Protein 2OVG (pdb70)

Sequence (58 aa):
QRRITLKDDYAMMRRRFGQTKTAKDLGVYPSSSINQQAIHAGRKIFLTINADGSVYAEEEVKPFPS

GO terms:
  GO:0032897 negative regulation of viral transcription (P, IDA)
  GO:0098689 latency-replication decision (P, IDA)
  GO:0045892 negative regulation of DNA-templated transcription (P, IMP)
  GO:0001046 core promoter sequence-specific DNA binding (F, IDA)
  GO:0003677 DNA binding (F, IDA)
  GO:0042803 protein homodimerization activity (F, IDA)
  GO:0009411 response to UV (P, IMP)
  GO:0019046 release from viral latency (P, IMP)
  GO:0032897 negative regulation of viral transcription (P, IMP)

CATH classification: 3.30.240.10

Structure (mmCIF, N/CA/C/O backbone):
data_2OVG
#
_entry.id   2OVG
#
_cell.length_a   50.524
_cell.length_b   50.524
_cell.length_c   48.148
_cell.angle_alpha   90.000
_cell.angle_beta   90.000
_cell.angle_gamma   120.000
#
_symmetry.space_group_name_H-M   'P 32 2 1'
#
loop_
_entity.id
_entity.type
_entity.pdbx_description
1 polymer 'Phage lambda Cro'
2 non-polymer 'SULFATE ION'
3 non-polymer '4-(2-HYDROXYETHYL)-1-PIPERAZINE ETHANESULFONIC ACID'
4 water water
#
loop_
_atom_site.group_PDB
_atom_site.id
_atom_site.type_symbol
_atom_site.label_atom_id
_atom_site.label_alt_id
_atom_site.label_comp_id
_atom_site.label_asym_id
_atom_site.label_entity_id
_atom_site.label_seq_id
_atom_site.pdbx_PDB_ins_code
_atom_site.Cartn_x
_atom_site.Cartn_y
_atom_site.Cartn_z
_atom_site.occupancy
_atom_site.B_iso_or_equiv
_atom_site.auth_seq_id
_atom_site.auth_comp_id
_atom_site.auth_asym_id
_atom_site.auth_atom_id
_atom_site.pdbx_PDB_model_num
ATOM 1 N N . GLN A 1 3 ? 0.042 10.379 2.573 1.00 36.20 3 GLN A N 1
ATOM 2 C CA . GLN A 1 3 ? -0.340 10.879 1.225 0.50 33.97 3 GLN A CA 1
ATOM 3 C C . GLN A 1 3 ? -1.169 12.146 1.437 1.00 32.49 3 GLN A C 1
ATOM 4 O O . GLN A 1 3 ? -0.822 12.961 2.290 1.00 34.16 3 GLN A O 1
ATOM 10 N N . ARG A 1 4 ? -2.248 12.331 0.679 1.00 28.53 4 ARG A N 1
ATOM 11 C CA A ARG A 1 4 ? -3.103 13.486 0.874 0.50 25.97 4 ARG A CA 1
ATOM 12 C CA B ARG A 1 4 ? -3.130 13.474 0.863 0.50 25.72 4 ARG A CA 1
ATOM 13 C C . ARG A 1 4 ? -3.922 13.286 2.152 1.00 23.60 4 ARG A C 1
ATOM 14 O O . ARG A 1 4 ? -4.275 12.160 2.507 1.00 24.60 4 ARG A O 1
ATOM 29 N N . ILE A 1 5 ? -4.195 14.386 2.846 1.00 15.00 5 ILE A N 1
ATOM 30 C CA . ILE A 1 5 ? -4.990 14.382 4.067 1.00 13.89 5 ILE A CA 1
ATOM 31 C C . ILE A 1 5 ? -6.249 15.211 3.806 1.00 9.91 5 ILE A C 1
ATOM 32 O O . ILE A 1 5 ? -6.168 16.255 3.176 1.00 10.94 5 ILE A O 1
ATOM 37 N N . THR A 1 6 ? -7.403 14.786 4.297 1.00 9.52 6 THR A N 1
ATOM 38 C CA . THR A 1 6 ? -8.578 15.613 4.128 1.00 9.23 6 THR A CA 1
ATOM 39 C C . THR A 1 6 ? -8.445 16.903 4.939 1.00 8.09 6 THR A C 1
ATOM 40 O O . THR A 1 6 ? -7.783 16.937 5.990 1.00 8.72 6 THR A O 1
ATOM 44 N N . LEU A 1 7 ? -9.081 17.963 4.456 1.00 7.71 7 LEU A N 1
ATOM 45 C CA . LEU A 1 7 ? -9.082 19.230 5.170 1.00 7.21 7 LEU A CA 1
ATOM 46 C C . LEU A 1 7 ? -9.575 19.053 6.617 1.00 8.23 7 LEU A C 1
ATOM 47 O O . LEU A 1 7 ? -8.954 19.552 7.564 1.00 8.06 7 LEU A O 1
ATOM 52 N N . LYS A 1 8 ? -10.661 18.302 6.786 1.00 8.42 8 LYS A N 1
ATOM 53 C CA . LYS A 1 8 ? -11.204 18.046 8.119 1.00 9.98 8 LYS A CA 1
ATOM 54 C C . LYS A 1 8 ? -10.169 17.362 9.004 1.00 8.55 8 LYS A C 1
ATOM 55 O O . LYS A 1 8 ? -9.941 17.764 10.144 1.00 8.85 8 LYS A O 1
ATOM 61 N N . ASP A 1 9 ? -9.548 16.295 8.512 1.00 8.79 9 ASP A N 1
ATOM 62 C CA A ASP A 1 9 ? -8.560 15.587 9.348 0.66 9.21 9 ASP A CA 1
ATOM 63 C CA B ASP A 1 9 ? -8.556 15.570 9.310 0.33 9.56 9 ASP A CA 1
ATOM 64 C C . ASP A 1 9 ? -7.369 16.461 9.672 1.00 8.35 9 ASP A C 1
ATOM 65 O O . ASP A 1 9 ? -6.843 16.407 10.792 1.00 8.92 9 ASP A O 1
ATOM 74 N N . TYR A 1 10 ? -6.936 17.269 8.708 1.00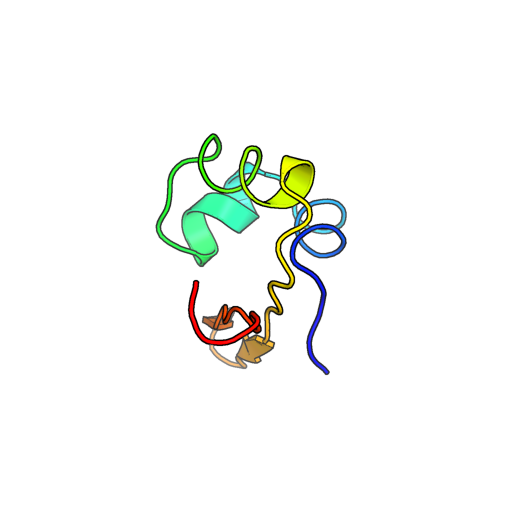 7.10 10 TYR A N 1
ATOM 75 C CA . TYR A 1 10 ? -5.815 18.172 8.929 1.00 6.84 10 TYR A CA 1
ATOM 76 C C . TYR A 1 10 ? -6.138 19.168 10.022 1.00 6.87 10 TYR A C 1
ATOM 77 O O . TYR A 1 10 ? -5.326 19.383 10.930 1.00 7.67 10 TYR A O 1
ATOM 86 N N . ALA A 1 11 ? -7.319 19.774 9.933 1.00 6.93 11 ALA A N 1
ATOM 87 C CA . ALA A 1 11 ? -7.690 20.774 10.937 1.00 7.06 11 ALA A CA 1
ATOM 88 C C . ALA A 1 11 ? -7.802 20.142 12.320 1.00 7.96 11 ALA A C 1
ATOM 89 O O . ALA A 1 11 ? -7.461 20.756 13.337 1.00 8.20 11 ALA A O 1
ATOM 91 N N . MET A 1 12 ? -8.307 18.916 12.382 1.00 7.82 12 MET A N 1
ATOM 92 C CA A MET A 1 12 ? -8.404 18.220 13.669 0.66 9.15 12 MET A CA 1
ATOM 93 C CA B MET A 1 12 ? -8.414 18.224 13.659 0.33 8.65 12 MET A CA 1
ATOM 94 C C . MET A 1 12 ? -7.024 17.973 14.269 1.00 8.98 12 MET A C 1
ATOM 95 O O . MET A 1 12 ? -6.831 18.108 15.476 1.00 10.38 12 MET A O 1
ATOM 104 N N . ARG A 1 13 ? -6.065 17.602 13.419 1.00 8.49 13 ARG A N 1
ATOM 105 C CA A ARG A 1 13 ? -4.711 17.248 13.844 0.33 8.95 13 ARG A CA 1
ATOM 106 C CA B ARG A 1 13 ? -4.722 17.249 13.873 0.33 9.58 13 ARG A CA 1
ATOM 107 C CA C ARG A 1 13 ? -4.730 17.246 13.914 0.33 9.21 13 ARG A CA 1
ATOM 108 C C . ARG A 1 13 ? -3.875 18.473 14.231 1.00 8.69 13 ARG A C 1
ATOM 109 O O . ARG A 1 13 ? -3.175 18.481 15.237 1.00 12.26 13 ARG A O 1
ATOM 131 N N . PHE A 1 14 ? -3.922 19.499 13.391 1.00 6.98 14 PHE A N 1
ATOM 132 C CA . PHE A 1 14 ? -3.014 20.642 13.505 1.00 7.76 14 PHE A CA 1
ATOM 133 C C . PHE A 1 14 ? -3.644 21.904 14.041 1.00 8.13 14 PHE A C 1
ATOM 134 O O . PHE A 1 14 ? -2.917 22.839 14.396 1.00 8.69 14 PHE A O 1
ATOM 142 N N . GLY A 1 15 ? -4.972 21.937 14.098 1.00 7.93 15 GLY A N 1
ATOM 143 C CA . GLY A 1 15 ? -5.705 23.070 14.651 1.00 7.75 15 GLY A CA 1
ATOM 144 C C . GLY A 1 15 ? -6.131 24.077 13.600 1.00 5.19 15 GLY A C 1
ATOM 145 O O . GLY A 1 15 ? -5.521 24.178 12.514 1.00 7.04 15 GLY A O 1
ATOM 146 N N . GLN A 1 16 ? -7.158 24.843 13.917 1.00 6.02 16 GLN A N 1
ATOM 147 C CA . GLN A 1 16 ? -7.691 25.826 12.992 1.00 6.67 16 GLN A CA 1
ATOM 148 C C . GLN A 1 16 ? -6.708 26.943 12.618 1.00 6.19 16 GLN A C 1
ATOM 149 O O . GLN A 1 16 ? -6.622 27.334 11.455 1.00 7.16 16 GLN A O 1
ATOM 155 N N . THR A 1 17 ? -5.936 27.444 13.573 1.00 6.48 17 THR A N 1
ATOM 156 C CA . THR A 1 17 ? -4.978 28.509 13.272 1.00 5.66 17 THR A CA 1
ATOM 157 C C . THR A 1 17 ? -3.947 28.057 12.263 1.00 6.64 17 THR A C 1
ATOM 158 O O . THR A 1 17 ? -3.697 28.744 11.272 1.00 6.78 17 THR A O 1
ATOM 162 N N . LYS A 1 18 ? -3.307 26.932 12.542 1.00 5.87 18 LYS A N 1
ATOM 163 C CA . LYS A 1 18 ? -2.259 26.451 11.665 1.00 5.72 18 LYS A CA 1
ATOM 164 C C . LYS A 1 18 ? -2.813 26.116 10.271 1.00 5.81 18 LYS A C 1
ATOM 165 O O . LYS A 1 18 ? -2.179 26.390 9.247 1.00 6.82 18 LYS A O 1
ATOM 171 N N . THR A 1 19 ? -3.995 25.518 10.246 1.00 6.13 19 THR A N 1
ATOM 172 C CA . THR A 1 19 ? -4.600 25.195 8.971 1.00 4.91 19 THR A CA 1
ATOM 173 C C . THR A 1 19 ? -4.842 26.467 8.146 1.00 5.94 19 THR A C 1
ATOM 174 O O . THR A 1 19 ? -4.529 26.500 6.950 1.00 7.07 19 THR A O 1
ATOM 178 N N . ALA A 1 20 ? -5.436 27.481 8.775 1.00 6.33 20 ALA A N 1
ATOM 179 C CA . ALA A 1 20 ? -5.698 28.753 8.119 1.00 6.37 20 ALA A CA 1
ATOM 180 C C . ALA A 1 20 ? -4.419 29.394 7.595 1.00 6.22 20 ALA A C 1
ATOM 181 O O . ALA A 1 20 ? -4.334 29.781 6.410 1.00 7.59 20 ALA A O 1
ATOM 183 N N . LYS A 1 21 ? -3.413 29.497 8.450 1.00 6.38 21 LYS A N 1
ATOM 184 C CA . LYS A 1 21 ? -2.164 30.124 8.028 1.00 7.39 21 LYS A CA 1
ATOM 185 C C . LYS A 1 21 ? -1.435 29.312 6.941 1.00 7.64 21 LYS A C 1
ATOM 186 O O . LYS A 1 21 ? -0.909 29.881 5.983 1.00 8.48 21 LYS A O 1
ATOM 192 N N . ASP A 1 22 ? -1.464 27.983 7.047 1.00 6.54 22 ASP A N 1
ATOM 193 C CA . ASP A 1 22 ? -0.834 27.155 6.031 1.00 6.42 22 ASP A CA 1
ATOM 194 C C . ASP A 1 22 ? -1.527 27.285 4.672 1.00 6.95 22 ASP A C 1
ATOM 195 O O . ASP A 1 22 ? -0.887 27.130 3.634 1.00 8.18 22 ASP A O 1
ATOM 200 N N . LEU A 1 23 ? -2.830 27.532 4.683 1.00 6.41 23 LEU A N 1
ATOM 201 C CA . LEU A 1 23 ? -3.608 27.631 3.451 1.00 6.20 23 LEU A CA 1
ATOM 202 C C . LEU A 1 23 ? -3.784 29.064 2.974 1.00 6.85 23 LEU A C 1
ATOM 203 O O . LEU A 1 23 ? -4.336 29.292 1.888 1.00 8.18 23 LEU A O 1
ATOM 208 N N . GLY A 1 24 ? -3.269 30.015 3.758 1.00 7.14 24 GLY A N 1
ATOM 209 C CA . GLY A 1 24 ? -3.375 31.428 3.397 1.00 7.45 24 GLY A CA 1
ATOM 210 C C . GLY A 1 24 ? -4.745 32.052 3.444 1.00 8.27 24 GLY A C 1
ATOM 211 O O . GLY A 1 24 ? -5.020 33.002 2.721 1.00 10.83 24 GLY A O 1
ATOM 212 N N . VAL A 1 25 ? -5.610 31.510 4.296 1.00 7.70 25 VAL A N 1
ATOM 213 C CA . VAL A 1 25 ? -6.982 31.977 4.443 1.00 8.70 25 VAL A CA 1
ATOM 214 C C . VAL A 1 25 ? -7.294 32.252 5.912 1.00 8.90 25 VAL A C 1
ATOM 215 O O . VAL A 1 25 ? -6.486 31.974 6.801 1.00 9.91 25 VAL A O 1
ATOM 219 N N . TYR A 1 26 ? -8.472 32.809 6.160 1.00 9.75 26 TYR A N 1
ATOM 220 C CA . TYR A 1 26 ? -8.969 33.041 7.505 1.00 9.46 26 TYR A CA 1
ATOM 221 C C . TYR A 1 26 ? -9.559 31.742 8.069 1.00 9.08 26 TYR A C 1
ATOM 222 O O . TYR A 1 26 ? -10.028 30.899 7.321 1.00 9.58 26 TYR A O 1
ATOM 231 N N . PRO A 1 27 ? -9.566 31.600 9.400 1.00 7.60 27 PRO A N 1
ATOM 232 C CA . PRO A 1 27 ? -10.221 30.424 9.972 1.00 8.06 27 PRO A CA 1
ATOM 233 C C . PRO A 1 27 ? -11.646 30.205 9.461 1.00 9.25 27 PRO A C 1
ATOM 234 O O . PRO A 1 27 ? -12.043 29.069 9.250 1.00 9.11 27 PRO A O 1
ATOM 238 N N . SER A 1 28 ? -12.410 31.278 9.253 1.00 8.02 28 SER A N 1
ATOM 239 C CA . SER A 1 28 ? -13.781 31.119 8.796 1.00 8.69 28 SER A CA 1
ATOM 240 C C . SER A 1 28 ? -13.845 30.370 7.473 1.00 9.88 28 SER A C 1
ATOM 241 O O . SER A 1 28 ? -14.818 29.632 7.212 1.00 10.39 28 SER A O 1
ATOM 244 N N . SER A 1 29 ? -12.835 30.559 6.622 1.00 8.79 29 SER A N 1
ATOM 245 C CA A SER A 1 29 ? -12.814 29.861 5.336 0.50 8.88 29 SER A CA 1
ATOM 246 C CA B SER A 1 29 ? -12.802 29.854 5.335 0.50 8.88 29 SER A CA 1
ATOM 247 C C . SER A 1 29 ? -12.632 28.355 5.511 1.00 7.81 29 SER A C 1
ATOM 248 O O . SER A 1 29 ? -13.277 27.559 4.837 1.00 8.19 29 SER A O 1
ATOM 253 N N . ILE A 1 30 ? -11.749 27.972 6.424 1.00 7.41 30 ILE A N 1
ATOM 254 C CA . ILE A 1 30 ? -11.571 26.572 6.780 1.00 6.94 30 ILE A CA 1
ATOM 255 C C . ILE A 1 30 ? -12.879 25.984 7.340 1.00 7.06 30 ILE A C 1
ATOM 256 O O . ILE A 1 30 ? -13.360 24.924 6.903 1.00 7.35 30 ILE A O 1
ATOM 261 N N . ASN A 1 31 ? -13.450 26.690 8.302 1.00 6.79 31 ASN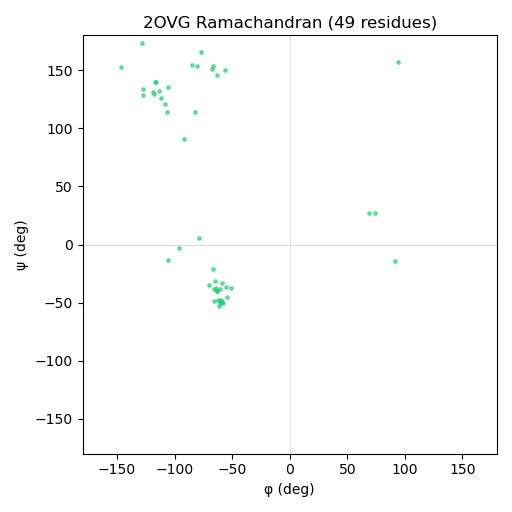 A N 1
ATOM 262 C CA . ASN A 1 31 ? -14.640 26.216 8.984 1.00 7.44 31 ASN A CA 1
ATOM 263 C C . ASN A 1 31 ? -15.782 26.011 7.983 1.00 7.01 31 ASN A C 1
ATOM 264 O O . ASN A 1 31 ? -16.474 24.994 8.001 1.00 7.18 31 ASN A O 1
ATOM 269 N N . GLN A 1 32 ? -15.986 27.011 7.126 1.00 7.18 32 GLN A N 1
ATOM 270 C CA A GLN A 1 32 ? -17.057 26.939 6.143 0.67 8.42 32 GLN A CA 1
ATOM 271 C CA B GLN A 1 32 ? -17.043 26.962 6.117 0.33 8.78 32 GLN A CA 1
ATOM 272 C C . GLN A 1 32 ? -16.861 25.785 5.164 1.00 7.72 32 GLN A C 1
ATOM 273 O O . GLN A 1 32 ? -17.831 25.110 4.810 1.00 8.14 32 GLN A O 1
ATOM 284 N N . ALA A 1 33 ? -15.623 25.548 4.741 1.00 7.82 33 ALA A N 1
ATOM 285 C CA . ALA A 1 33 ? -15.357 24.482 3.758 1.00 7.86 33 ALA A CA 1
ATOM 286 C C . ALA A 1 33 ? -15.541 23.097 4.356 1.00 7.17 33 ALA A C 1
ATOM 287 O O . ALA A 1 33 ? -16.031 22.169 3.689 1.00 9.31 33 ALA A O 1
ATOM 289 N N . ILE A 1 34 ? -15.188 22.962 5.626 1.00 6.59 34 ILE A N 1
ATOM 290 C CA . ILE A 1 34 ? -15.440 21.714 6.348 1.00 6.57 34 ILE A CA 1
ATOM 291 C C . ILE A 1 34 ? -16.938 21.459 6.502 1.00 6.67 34 ILE A C 1
ATOM 292 O O . ILE A 1 34 ? -17.435 20.379 6.162 1.00 8.72 34 ILE A O 1
ATOM 297 N N . HIS A 1 35 ? -17.673 22.470 6.953 1.00 6.97 35 HIS A N 1
ATOM 298 C CA . HIS A 1 35 ? -19.101 22.311 7.079 1.00 7.11 35 HIS A CA 1
ATOM 299 C C . HIS A 1 35 ? -19.783 22.001 5.742 1.00 7.38 35 HIS A C 1
ATOM 300 O O . HIS A 1 35 ? -20.726 21.204 5.686 1.00 8.63 35 HIS A O 1
ATOM 307 N N . ALA A 1 36 ? -19.309 22.630 4.672 1.00 7.39 36 ALA A N 1
ATOM 308 C CA . ALA A 1 36 ? -19.928 22.467 3.345 1.00 9.15 36 ALA A CA 1
ATOM 309 C C . ALA A 1 36 ? -19.739 21.047 2.828 1.00 9.85 36 ALA A C 1
ATOM 310 O O . ALA A 1 36 ? -20.456 20.600 1.930 1.00 12.58 36 ALA A O 1
ATOM 312 N N . GLY A 1 37 ? -18.757 20.340 3.365 1.00 9.50 37 GLY A N 1
ATOM 313 C CA . GLY A 1 37 ? -18.421 18.994 2.920 1.00 9.82 37 GLY A CA 1
ATOM 314 C C . GLY A 1 37 ? -17.716 18.982 1.575 1.00 10.54 37 GLY A C 1
ATOM 315 O O . GLY A 1 37 ? -17.784 18.004 0.824 1.00 12.32 37 GLY A O 1
ATOM 316 N N . ARG A 1 38 ? -17.033 20.080 1.284 1.00 8.52 38 ARG A N 1
ATOM 317 C CA . ARG A 1 38 ? -16.224 20.137 0.076 1.00 9.66 38 ARG A CA 1
ATOM 318 C C . ARG A 1 38 ? -15.093 19.101 0.146 1.00 8.10 38 ARG A C 1
ATOM 319 O O . ARG A 1 38 ? -14.562 18.803 1.235 1.00 10.22 38 ARG A O 1
ATOM 327 N N . LYS A 1 39 ? -14.737 18.535 -0.999 1.00 8.78 39 LYS A N 1
ATOM 328 C CA . LYS A 1 39 ? -13.730 17.503 -1.051 1.00 9.06 39 LYS A CA 1
ATOM 329 C C . LYS A 1 39 ? -12.375 18.181 -1.294 1.00 8.66 39 LYS A C 1
ATOM 330 O O . LYS A 1 39 ? -11.967 18.432 -2.440 1.00 9.75 39 LYS A O 1
ATOM 336 N N . ILE A 1 40 ? -11.719 18.510 -0.187 1.00 7.40 40 ILE A N 1
ATOM 337 C CA . ILE A 1 40 ? -10.465 19.258 -0.185 1.00 7.25 40 ILE A CA 1
ATOM 338 C C . ILE A 1 40 ? -9.391 18.395 0.442 1.00 8.08 40 ILE A C 1
ATOM 339 O O . ILE A 1 40 ? -9.575 17.838 1.520 1.00 8.27 40 ILE A O 1
ATOM 344 N N . PHE A 1 41 ? -8.268 18.318 -0.246 1.00 8.88 41 PHE A N 1
ATOM 345 C CA . PHE A 1 41 ? -7.186 17.421 0.107 1.00 8.35 41 PHE A CA 1
ATOM 346 C C . PHE A 1 41 ? -5.890 18.192 0.210 1.00 8.90 41 PHE A C 1
ATOM 347 O O . PHE A 1 41 ? -5.588 19.017 -0.661 1.00 9.45 41 PHE A O 1
ATOM 355 N N . LEU A 1 42 ? -5.153 17.930 1.288 1.00 8.37 42 LEU A N 1
ATOM 356 C CA . LEU A 1 42 ? -3.952 18.665 1.603 1.00 7.54 42 LEU A CA 1
ATOM 357 C C . LEU A 1 42 ? -2.729 17.760 1.496 1.00 7.83 42 LEU A C 1
ATOM 358 O O . LEU A 1 42 ? -2.734 16.634 2.017 1.00 10.06 42 LEU A O 1
ATOM 363 N N . THR A 1 43 ? -1.703 18.259 0.802 1.00 7.26 43 THR A N 1
ATOM 364 C CA . THR A 1 43 ? -0.413 17.603 0.697 1.00 8.07 43 THR A CA 1
ATOM 365 C C . THR A 1 43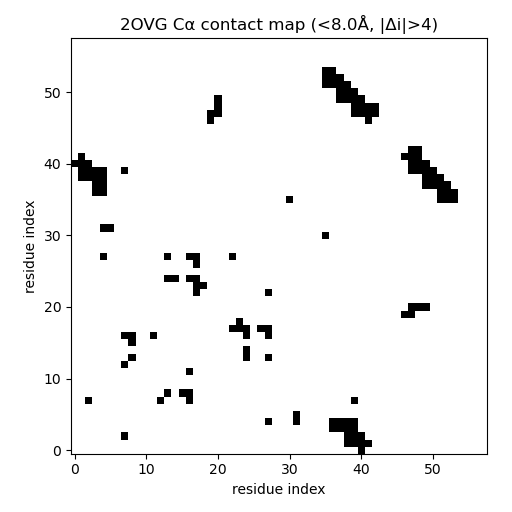 ? 0.591 18.398 1.520 1.00 7.21 43 THR A C 1
ATO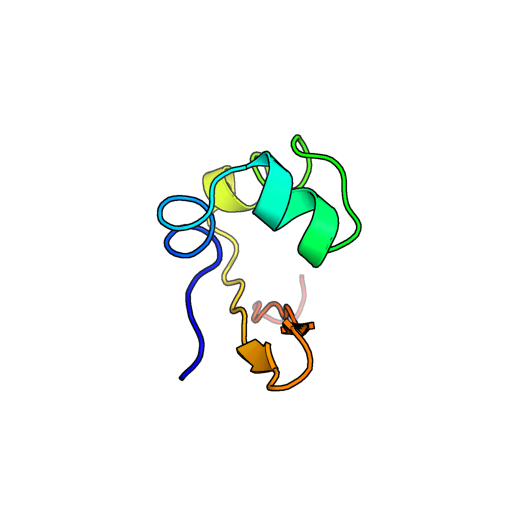M 366 O O . THR A 1 43 ? 0.754 19.599 1.299 1.00 8.07 43 THR A O 1
ATOM 370 N N . ILE A 1 44 ? 1.201 17.743 2.507 1.00 6.73 44 ILE A N 1
ATOM 371 C CA . ILE A 1 44 ? 2.260 18.355 3.306 1.00 6.40 44 ILE A CA 1
ATOM 372 C C . ILE A 1 44 ? 3.564 18.241 2.544 1.00 7.17 44 ILE A C 1
ATOM 373 O O . ILE A 1 44 ? 4.057 17.142 2.331 1.00 9.84 44 ILE A O 1
ATOM 378 N N . ASN A 1 45 ? 4.122 19.375 2.134 1.00 6.91 45 ASN A N 1
ATOM 379 C CA . ASN A 1 45 ? 5.384 19.398 1.413 1.00 7.02 45 ASN A CA 1
ATOM 380 C C . ASN A 1 45 ? 6.559 19.390 2.375 1.00 7.23 45 ASN A C 1
ATOM 381 O O . ASN A 1 45 ? 6.434 19.824 3.510 1.00 7.69 45 ASN A O 1
ATOM 386 N N . ALA A 1 46 ? 7.697 18.896 1.910 1.00 8.58 46 ALA A N 1
ATOM 387 C CA . ALA A 1 46 ? 8.906 18.784 2.744 1.00 8.26 46 ALA A CA 1
ATOM 388 C C . ALA A 1 46 ? 9.333 20.104 3.375 1.00 8.31 46 ALA A C 1
ATOM 389 O O . ALA A 1 46 ? 9.837 20.120 4.499 1.00 9.31 46 ALA A O 1
ATOM 391 N N . ASP A 1 47 ? 9.168 21.205 2.646 1.00 8.00 47 ASP A N 1
ATOM 392 C CA . ASP A 1 47 ? 9.556 22.516 3.139 1.00 8.38 47 ASP A CA 1
ATOM 393 C C . ASP A 1 47 ? 8.566 23.156 4.113 1.00 7.23 47 ASP A C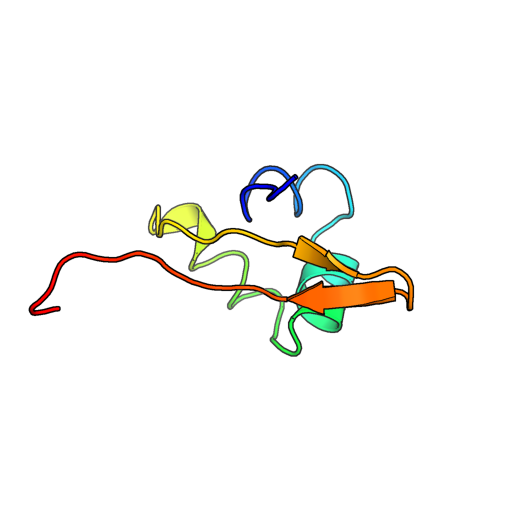 1
ATOM 394 O O . ASP A 1 47 ? 8.775 24.295 4.546 1.00 8.95 47 ASP A O 1
ATOM 399 N N . GLY A 1 48 ? 7.531 22.400 4.484 1.00 7.60 48 GLY A N 1
ATOM 400 C CA . GLY A 1 48 ? 6.527 22.844 5.441 1.00 7.10 48 GLY A CA 1
ATOM 401 C C . GLY A 1 48 ? 5.333 23.531 4.816 1.00 6.67 48 GLY A C 1
ATOM 402 O O . GLY A 1 48 ? 4.324 23.735 5.480 1.00 7.69 48 GLY A O 1
ATOM 403 N N . SER A 1 49 ? 5.445 23.920 3.548 1.00 7.11 49 SER A N 1
ATOM 404 C CA . SER A 1 49 ? 4.294 24.427 2.833 1.00 5.47 49 SER A CA 1
ATOM 405 C C . SER A 1 49 ? 3.279 23.306 2.654 1.00 6.19 49 SER A C 1
ATOM 406 O O . SER A 1 49 ? 3.623 22.124 2.684 1.00 6.97 49 SER A O 1
ATOM 409 N N . VAL A 1 50 ? 2.015 23.703 2.523 1.00 5.63 50 VAL A N 1
ATOM 410 C CA . VAL A 1 50 ? 0.897 22.746 2.409 1.00 6.07 50 VAL A CA 1
ATOM 411 C C . VAL A 1 50 ? 0.109 23.121 1.159 1.00 5.76 50 VAL A C 1
ATOM 412 O O . VAL A 1 50 ? -0.235 24.286 0.965 1.00 6.99 50 VAL A O 1
ATOM 416 N N . TYR A 1 51 ? -0.130 22.130 0.303 1.00 6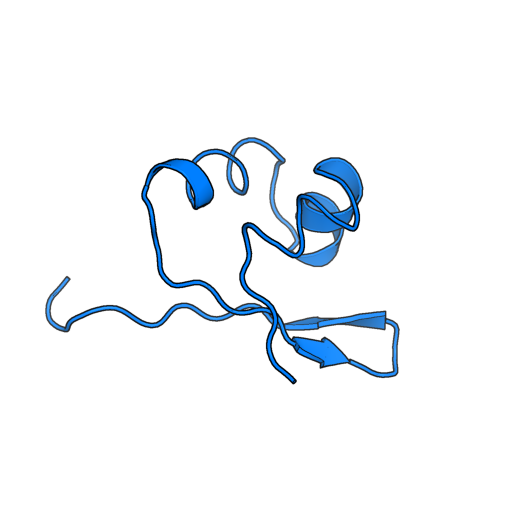.29 51 TYR A N 1
ATOM 417 C CA . TYR A 1 51 ? -0.819 22.333 -0.974 1.00 6.03 51 TYR A CA 1
ATOM 418 C C . TYR A 1 51 ? -2.220 21.761 -0.859 1.00 5.98 51 TYR A C 1
ATOM 419 O O . TYR A 1 51 ? -2.385 20.550 -0.680 1.00 6.40 51 TYR A O 1
ATOM 428 N N . ALA A 1 52 ? -3.214 22.650 -0.923 1.00 6.43 52 ALA A N 1
ATOM 429 C CA . ALA A 1 52 ? -4.612 22.252 -0.847 1.00 7.49 52 ALA A CA 1
ATOM 430 C C . ALA A 1 52 ? -5.278 22.325 -2.215 1.00 8.26 52 ALA A C 1
ATOM 431 O O . ALA A 1 52 ? -5.129 23.299 -2.956 1.00 8.30 52 ALA A O 1
ATOM 433 N N . GLU A 1 53 ? -6.036 21.289 -2.529 1.00 9.66 53 GLU A N 1
ATOM 434 C CA A GLU A 1 53 ? -6.810 21.273 -3.772 0.50 11.94 53 GLU A CA 1
ATOM 435 C CA B GLU A 1 53 ? -6.798 21.244 -3.774 0.50 10.17 53 GLU A CA 1
ATOM 436 C C . GLU A 1 53 ? -8.199 20.701 -3.523 1.00 10.06 53 GLU A C 1
ATOM 437 O O . GLU A 1 53 ? -8.427 19.984 -2.555 1.00 13.87 53 GLU A O 1
ATOM 448 N N . GLU A 1 54 ? -9.114 21.072 -4.391 1.00 9.09 54 GLU A N 1
ATOM 449 C CA . GLU A 1 54 ? -10.478 20.666 -4.288 1.00 8.95 54 GLU A CA 1
ATOM 450 C C . GLU A 1 54 ? -10.796 19.821 -5.504 1.00 9.29 54 GLU A C 1
ATOM 451 O O . GLU A 1 54 ? -10.357 20.138 -6.620 1.00 10.03 54 GLU A O 1
ATOM 457 N N . VAL A 1 55 ? -11.554 18.760 -5.274 1.00 8.00 55 VAL A N 1
ATOM 458 C CA . VAL A 1 55 ? -12.136 17.945 -6.329 1.00 8.26 55 VAL A CA 1
ATOM 459 C C . VAL A 1 55 ? -13.643 18.176 -6.248 1.00 8.80 55 VAL A C 1
ATOM 460 O O . VAL A 1 55 ? -14.247 18.058 -5.180 1.00 11.39 55 VAL A O 1
ATOM 464 N N . LYS A 1 56 ? -14.240 18.566 -7.363 1.00 9.82 56 LYS A N 1
ATOM 465 C CA . LYS A 1 56 ? -15.666 18.836 -7.385 1.00 11.25 56 LYS A CA 1
ATOM 466 C C . LYS A 1 56 ? -16.269 18.455 -8.738 1.00 9.43 56 LYS A C 1
ATOM 467 O O . LYS A 1 56 ? -15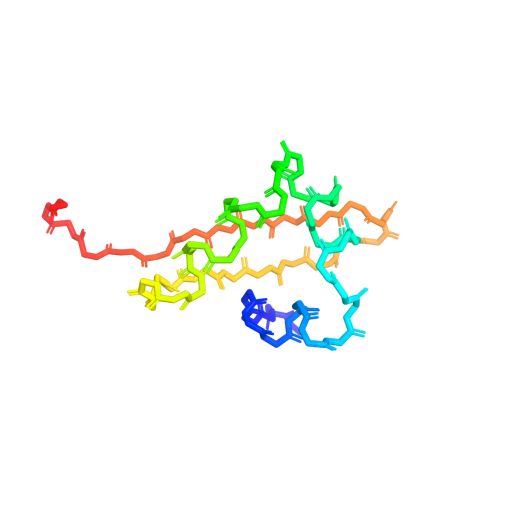.574 18.475 -9.748 1.00 10.31 56 LYS A O 1
ATOM 473 N N . PRO A 1 57 ? -17.556 18.105 -8.757 1.00 10.55 57 PRO A N 1
ATOM 474 C CA . PRO A 1 57 ? -18.207 17.896 -10.036 1.00 11.13 57 PRO A CA 1
ATOM 475 C C . PRO A 1 57 ? -18.122 19.113 -10.965 1.00 10.01 57 PRO A C 1
ATOM 476 O O . PRO A 1 57 ? -18.081 20.251 -10.518 1.00 10.67 57 PRO A O 1
ATOM 480 N N . PHE A 1 58 ? -18.107 18.842 -12.261 1.00 7.65 58 PHE A N 1
ATOM 481 C CA . PHE A 1 58 ? -18.198 19.881 -13.289 1.00 7.71 58 PHE A CA 1
ATOM 482 C C . PHE A 1 58 ? -19.473 19.625 -14.098 1.00 7.94 58 PHE A C 1
ATOM 483 O O . PHE A 1 58 ? -19.702 18.499 -14.502 1.00 8.85 58 PHE A O 1
ATOM 491 N N . PRO A 1 59 ? -20.323 20.655 -14.290 1.00 8.73 59 PRO A N 1
ATOM 492 C CA . PRO A 1 59 ? -20.168 22.034 -13.847 1.00 11.32 59 PRO A CA 1
ATOM 493 C C . PRO A 1 59 ? -20.473 22.212 -12.378 1.00 13.24 59 PRO A C 1
ATOM 494 O O . PRO A 1 59 ? -21.077 21.329 -11.729 1.00 13.17 59 PRO A O 1
ATOM 498 N N . SER A 1 60 ? -20.059 23.369 -11.878 1.00 17.19 60 SER A N 1
ATOM 499 C CA . SER A 1 60 ? -20.287 23.722 -10.483 1.00 22.17 60 SER A CA 1
ATOM 500 C C . SER A 1 60 ? -21.769 23.936 -10.196 1.00 28.26 60 SER A C 1
ATOM 501 O O . SER A 1 60 ? -22.201 23.831 -9.041 1.00 35.23 60 SER A O 1
#

InterPro domains:
  IPR000655 Regulatory protein cro-like [PF09048] (1-60)
  IPR000655 Regulatory protein cro-like [PIRSF003217] (1-66)
  IPR000655 Regulatory protein cro-like [PR00030] (15-24)
  IPR000655 Regulatory protein cro-like [PR00030] (24-39)
  IPR010982 Lambda repressor-like, DNA-binding domain superfamily [SSF47413] (1-65)
  IPR038202 Regulatory pr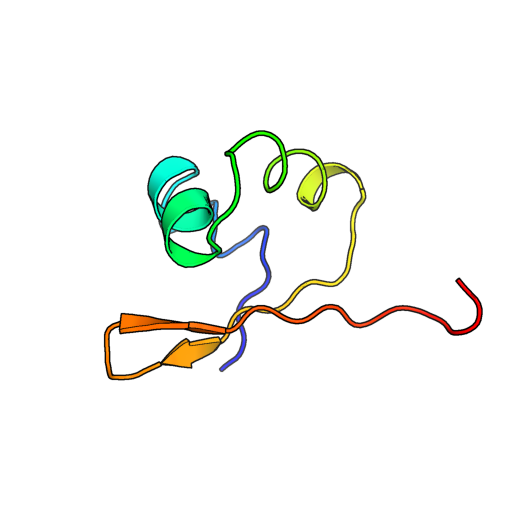otein cro superfamily [G3DSA:3.30.240.10] (1-66)

Organism: Escherichia phage lambda (NCBI:txid2681611)

Solvent-accessible surface area: 4449 Å² total; per-residue (Å²): 189,130,32,56,7,124,83,2,4,140,163,63,29,96,86,91,0,2,164,42,39,69,61,172,64,53,45,5,62,121,8,50,168,68,49,125,133,19,57,0,47,79,52,121,123,44,59,19,128,42,66,60,87,110,116,194,109,122

Radius of gyration: 11.06 Å; Cα contacts (8 Å, |Δi|>4): 74; chains: 1; bounding box: 30×22×28 Å

Foldseek 3Di:
DWDWLVRCCVVPNLVLSQVLVVHHSVVSVVCVVVVWGKIWDQDPVRRIDIDTDDDPPD

Secondary structure (DSSP, 8-state):
--EEHHHHHHHH-HHHHHHHHTS-HHHHHHHHHHT-EEEEEE-TTS-EEEEEE--S--

Nearest PDB structures (foldseek):
  2ovg-assembly1_A  TM=1.018E+00  e=4.641E-12  Lambdavirus lambda
  2ecs-assembly1_A  TM=9.380E-01  e=1.450E-10  Lambdavirus lambda
  1orc-assembly1_A  TM=9.216E-01  e=3.876E-10  Lambdavirus lambda
  4cro-assembly1_B  TM=9.429E-01  e=5.907E-10  Lambdavirus lambda
  3orc-assembly1_A  TM=8.932E-01  e=2.770E-09  Lambdavirus lambda

B-factor: mean 13.97, std 8.86, range [4.91, 47.05]